Protein AF-B4W2A5-F1 (afdb_monomer_lite)

Secondary structure (DSSP, 8-state):
------HHHHHHHHHHHHHH--TTT-SEE---TTSGGGTT---EETHHHHHHTS---

Structure (mmCIF, N/CA/C/O backbone):
data_AF-B4W2A5-F1
#
_entry.id   AF-B4W2A5-F1
#
loop_
_atom_site.group_PDB
_atom_site.id
_atom_site.type_symbol
_atom_site.label_atom_id
_atom_site.label_alt_id
_atom_site.label_comp_id
_atom_site.label_asym_id
_atom_site.label_entity_id
_atom_site.label_seq_id
_atom_site.pdbx_PDB_ins_code
_atom_site.Cartn_x
_atom_site.Cartn_y
_atom_site.Cartn_z
_atom_site.occupancy
_atom_site.B_iso_or_equiv
_atom_site.auth_seq_id
_atom_site.auth_comp_id
_atom_site.auth_asym_id
_atom_site.auth_atom_id
_atom_site.pdbx_PDB_model_num
ATOM 1 N N . ME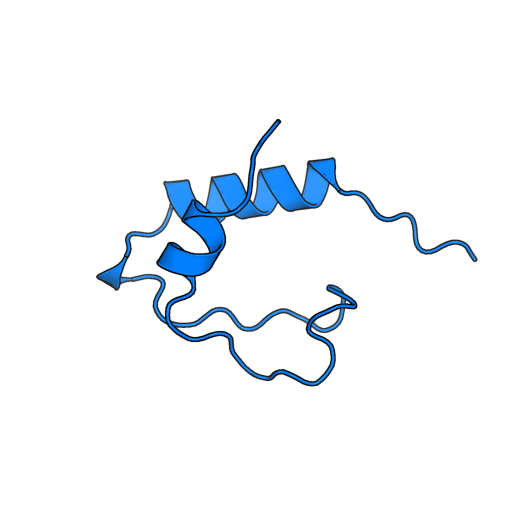T A 1 1 ? 18.023 2.469 -23.518 1.00 37.12 1 MET A N 1
ATOM 2 C CA . MET A 1 1 ? 17.077 3.161 -22.610 1.00 37.12 1 MET A CA 1
ATOM 3 C C . MET A 1 1 ? 17.117 2.480 -21.249 1.00 37.12 1 MET A C 1
ATOM 5 O O . MET A 1 1 ? 16.537 1.413 -21.103 1.00 37.12 1 MET A O 1
ATOM 9 N N . SER A 1 2 ? 17.846 3.032 -20.276 1.00 51.78 2 SER A N 1
ATOM 10 C CA . SER A 1 2 ? 17.850 2.475 -18.917 1.00 51.78 2 SER A CA 1
ATOM 11 C C . SER A 1 2 ? 16.566 2.924 -18.221 1.00 51.78 2 SER A C 1
ATOM 13 O O . SER A 1 2 ? 16.315 4.124 -18.133 1.00 51.78 2 SER A O 1
ATOM 15 N N . LYS A 1 3 ? 15.698 1.993 -17.799 1.00 51.81 3 LYS A N 1
ATOM 16 C CA . LYS A 1 3 ? 14.540 2.343 -16.965 1.00 51.81 3 LYS A CA 1
ATOM 17 C C . LYS A 1 3 ? 15.108 2.846 -15.646 1.00 51.81 3 LYS A C 1
ATOM 19 O O . LYS A 1 3 ? 15.497 2.037 -14.811 1.00 51.81 3 LYS A O 1
ATOM 24 N N . THR A 1 4 ? 15.192 4.162 -15.481 1.00 58.31 4 THR A N 1
ATOM 25 C CA . THR A 1 4 ? 15.700 4.762 -14.253 1.00 58.31 4 THR A CA 1
ATOM 26 C C . THR A 1 4 ? 14.784 4.338 -13.112 1.00 58.31 4 THR A C 1
ATOM 28 O O . THR A 1 4 ? 13.637 4.778 -12.990 1.00 58.31 4 THR A O 1
ATOM 31 N N . PHE A 1 5 ? 15.265 3.384 -12.325 1.00 61.91 5 PHE A N 1
ATOM 32 C CA . PHE A 1 5 ? 14.572 2.865 -11.165 1.00 61.91 5 PHE A CA 1
ATOM 33 C C . PHE A 1 5 ? 14.682 3.915 -10.061 1.00 61.91 5 PHE A C 1
ATOM 35 O O . PHE A 1 5 ? 15.662 3.987 -9.326 1.00 61.91 5 PHE A O 1
ATOM 42 N N . HIS A 1 6 ? 13.696 4.807 -9.997 1.00 71.88 6 HIS A N 1
ATOM 43 C CA . HIS A 1 6 ? 13.670 5.887 -9.014 1.00 71.88 6 HIS A CA 1
ATOM 44 C C . HIS A 1 6 ? 13.130 5.384 -7.674 1.00 71.88 6 HIS A C 1
ATOM 46 O O . HIS A 1 6 ? 12.023 5.743 -7.269 1.00 71.88 6 HIS A O 1
ATOM 52 N N . TRP A 1 7 ? 13.929 4.565 -6.994 1.00 77.12 7 TRP A N 1
ATOM 53 C CA . TRP A 1 7 ? 13.593 3.946 -5.712 1.00 77.12 7 TRP A CA 1
ATOM 54 C C . TRP A 1 7 ? 13.069 4.950 -4.676 1.00 77.12 7 TRP A C 1
ATOM 56 O O . TRP A 1 7 ? 11.969 4.794 -4.156 1.00 77.12 7 TRP A O 1
ATOM 66 N N . GLN A 1 8 ? 13.773 6.067 -4.469 1.00 80.06 8 GLN A N 1
ATOM 67 C CA . GLN A 1 8 ? 13.343 7.103 -3.519 1.00 80.06 8 GLN A CA 1
ATOM 68 C C . GLN A 1 8 ? 11.978 7.721 -3.865 1.00 80.06 8 GLN A C 1
ATOM 70 O O . GLN A 1 8 ? 11.196 8.056 -2.978 1.00 80.06 8 GLN A O 1
ATOM 75 N N . ARG A 1 9 ? 11.665 7.882 -5.159 1.00 80.50 9 ARG A N 1
ATOM 76 C CA . ARG A 1 9 ? 10.348 8.380 -5.585 1.00 80.50 9 ARG A CA 1
ATOM 77 C C . ARG A 1 9 ? 9.258 7.363 -5.256 1.00 80.50 9 ARG A C 1
ATOM 79 O O . ARG A 1 9 ? 8.176 7.764 -4.846 1.00 80.50 9 ARG A O 1
ATOM 86 N N . GLN A 1 10 ? 9.550 6.071 -5.410 1.00 79.81 10 GLN A N 1
ATOM 87 C CA . GLN A 1 10 ? 8.623 5.006 -5.036 1.00 79.81 10 GLN A CA 1
ATOM 88 C C . GLN A 1 10 ? 8.388 4.989 -3.522 1.00 79.81 10 GLN A C 1
ATOM 90 O O . GLN A 1 10 ? 7.232 4.983 -3.116 1.00 79.81 10 GLN A O 1
ATOM 95 N N . LEU A 1 11 ? 9.438 5.106 -2.700 1.00 82.69 11 LEU A N 1
ATOM 96 C CA . LEU A 1 11 ? 9.305 5.214 -1.240 1.00 82.69 11 LEU A CA 1
ATOM 97 C C . LEU A 1 11 ? 8.420 6.398 -0.818 1.00 82.69 11 LEU A C 1
ATOM 99 O O . LEU A 1 11 ? 7.537 6.231 0.019 1.00 82.69 11 LEU A O 1
ATOM 103 N N . ARG A 1 12 ? 8.580 7.571 -1.449 1.00 84.00 12 ARG A N 1
ATOM 104 C CA . ARG A 1 12 ? 7.711 8.734 -1.186 1.00 84.00 12 ARG A CA 1
ATOM 105 C C . ARG A 1 12 ? 6.248 8.481 -1.553 1.00 84.00 12 ARG A C 1
ATOM 107 O O . ARG A 1 12 ? 5.364 8.849 -0.786 1.00 84.00 12 ARG A O 1
ATOM 114 N N . SER A 1 13 ? 5.975 7.825 -2.683 1.00 82.56 13 SER A N 1
ATOM 115 C CA . SER A 1 13 ? 4.602 7.426 -3.028 1.00 82.56 13 SER A CA 1
ATOM 116 C C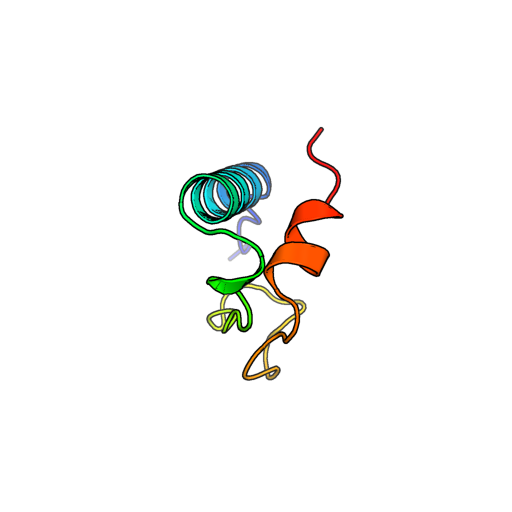 . SER A 1 13 ? 4.023 6.420 -2.032 1.00 82.56 13 SER A C 1
ATOM 118 O O . SER A 1 13 ? 2.847 6.519 -1.700 1.00 82.56 13 SER A O 1
ATOM 120 N N . LEU A 1 14 ? 4.832 5.484 -1.528 1.00 82.25 14 LEU A N 1
ATOM 121 C CA . LEU A 1 14 ? 4.398 4.539 -0.497 1.00 82.25 14 LEU A CA 1
ATOM 122 C C . LEU A 1 14 ? 4.078 5.241 0.825 1.00 82.25 14 LEU A C 1
ATOM 124 O O . LEU A 1 14 ? 3.072 4.920 1.448 1.00 82.25 14 LEU A O 1
ATOM 128 N N . GLN A 1 15 ? 4.898 6.212 1.235 1.00 84.88 15 GLN A N 1
ATOM 129 C CA . GLN A 1 15 ? 4.647 7.003 2.440 1.00 84.88 15 GLN A CA 1
ATOM 130 C C . GLN A 1 15 ? 3.341 7.796 2.326 1.00 84.88 15 GLN A C 1
ATOM 132 O O . GLN A 1 15 ? 2.540 7.775 3.251 1.00 84.88 15 GLN A O 1
ATOM 137 N N . PHE A 1 16 ? 3.091 8.424 1.174 1.00 85.69 16 PHE A N 1
ATOM 138 C CA . PHE A 1 16 ? 1.843 9.145 0.912 1.00 85.69 16 PHE A CA 1
ATOM 139 C C . PHE A 1 16 ? 0.606 8.235 0.985 1.00 85.69 16 PHE A C 1
ATOM 141 O O . PHE A 1 16 ? -0.442 8.647 1.474 1.00 85.69 16 PHE A O 1
ATOM 148 N N . LEU A 1 17 ? 0.719 6.989 0.516 1.00 84.25 17 LEU A N 1
ATOM 149 C CA . LEU A 1 17 ? -0.364 6.010 0.617 1.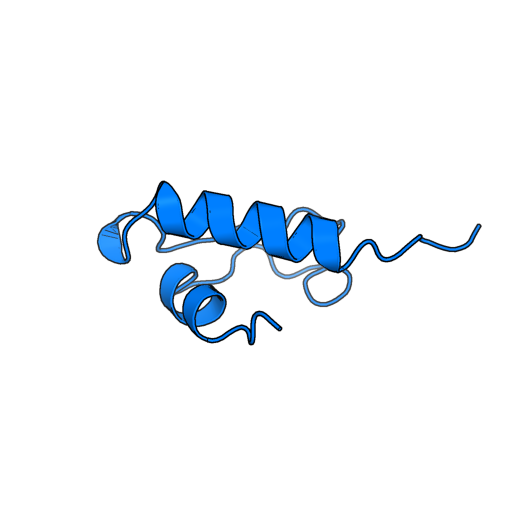00 84.25 17 LEU A CA 1
ATOM 150 C C . LEU A 1 17 ? -0.622 5.595 2.072 1.00 84.25 17 LEU A C 1
ATOM 152 O O . LEU A 1 17 ? -1.777 5.492 2.464 1.00 84.25 17 LEU A O 1
ATOM 156 N N . LEU A 1 18 ? 0.420 5.389 2.878 1.00 84.56 18 LEU A N 1
ATOM 157 C CA . LEU A 1 18 ? 0.242 5.051 4.295 1.00 84.56 18 LEU A CA 1
ATOM 158 C C . LEU A 1 18 ? -0.257 6.218 5.150 1.00 84.56 18 LEU A C 1
ATOM 160 O O . LEU A 1 18 ? -0.924 5.983 6.146 1.00 84.56 18 LEU A O 1
ATOM 164 N N . ASP A 1 19 ? 0.070 7.455 4.783 1.00 88.69 19 ASP A N 1
ATOM 165 C CA . ASP A 1 19 ? -0.431 8.650 5.472 1.00 88.69 19 ASP A CA 1
ATOM 166 C C . ASP A 1 19 ? -1.931 8.853 5.202 1.00 88.69 19 ASP A C 1
ATOM 168 O O . ASP A 1 19 ? -2.721 9.137 6.098 1.00 88.69 19 ASP A O 1
ATOM 172 N N . ARG A 1 20 ? -2.345 8.624 3.950 1.00 88.00 20 ARG A N 1
ATOM 173 C CA . ARG A 1 20 ? -3.717 8.872 3.505 1.00 88.00 20 ARG A CA 1
ATOM 174 C C . ARG A 1 20 ? -4.701 7.757 3.842 1.00 88.00 20 ARG A C 1
ATOM 176 O O . ARG A 1 20 ? -5.898 8.025 3.942 1.00 88.00 20 ARG A O 1
ATOM 183 N N . PHE A 1 21 ? -4.228 6.519 3.937 1.00 87.38 21 PHE A N 1
ATOM 184 C CA . PHE A 1 21 ? -5.082 5.353 4.114 1.00 87.38 21 PHE A CA 1
ATOM 185 C C . PHE A 1 21 ? -4.769 4.607 5.407 1.00 87.38 21 PHE A C 1
ATOM 187 O O . PHE A 1 21 ? -3.659 4.619 5.917 1.00 87.38 21 PHE A O 1
ATOM 194 N N . THR A 1 22 ? -5.773 3.903 5.903 1.00 85.81 22 THR A N 1
ATOM 195 C CA . THR A 1 22 ? -5.716 3.018 7.068 1.00 85.81 22 THR A CA 1
ATOM 196 C C . THR A 1 22 ? -5.706 1.551 6.618 1.00 85.81 22 THR A C 1
ATOM 198 O O . THR A 1 22 ? -6.033 1.271 5.458 1.00 85.81 22 THR A O 1
ATOM 201 N N . PRO A 1 23 ? -5.383 0.588 7.507 1.00 84.12 23 PRO A N 1
ATOM 202 C CA . PRO A 1 23 ? -5.471 -0.839 7.189 1.00 84.12 23 PRO A CA 1
ATOM 203 C C . PRO A 1 23 ? -6.814 -1.244 6.567 1.00 84.12 23 PRO A C 1
ATOM 205 O O . PRO A 1 23 ? -6.834 -1.977 5.582 1.00 84.12 23 PRO A O 1
ATOM 208 N N . ASP A 1 24 ? -7.920 -0.710 7.090 1.00 84.44 24 ASP A N 1
ATOM 209 C CA . ASP A 1 24 ? -9.278 -1.007 6.622 1.00 84.44 24 ASP A CA 1
ATOM 210 C C . ASP A 1 24 ? -9.599 -0.401 5.248 1.00 84.44 24 ASP A C 1
ATOM 212 O O . ASP A 1 24 ? -10.398 -0.951 4.492 1.00 84.44 24 ASP A O 1
ATOM 216 N N . THR A 1 25 ? -8.973 0.725 4.893 1.00 85.88 25 THR A N 1
ATOM 217 C CA . THR A 1 25 ? -9.272 1.457 3.647 1.00 85.88 25 THR A CA 1
ATOM 218 C C . THR A 1 25 ? -8.298 1.147 2.508 1.00 85.88 25 THR A C 1
ATOM 220 O O . THR A 1 25 ? -8.612 1.423 1.351 1.00 85.88 25 THR A O 1
ATOM 223 N N . LEU A 1 26 ? -7.155 0.511 2.797 1.00 83.44 26 LEU A N 1
ATOM 224 C CA . LEU A 1 26 ? -6.167 0.057 1.811 1.00 83.44 26 LEU A CA 1
ATOM 225 C C . LEU A 1 26 ? -6.018 -1.472 1.830 1.00 83.44 26 LEU A C 1
ATOM 227 O O . LEU A 1 26 ? -4.950 -2.023 2.111 1.00 83.44 26 LEU A O 1
ATOM 231 N N . SER A 1 27 ? -7.119 -2.148 1.494 1.00 83.25 27 SER A N 1
ATOM 232 C CA . SER A 1 27 ? -7.164 -3.609 1.345 1.00 83.25 27 SER A CA 1
ATOM 233 C C . SER A 1 27 ? -6.453 -4.071 0.072 1.00 83.25 27 SER A C 1
ATOM 235 O O . SER A 1 27 ? -5.595 -4.947 0.129 1.00 83.25 27 SER A O 1
ATOM 237 N N . TYR A 1 28 ? -6.741 -3.431 -1.067 1.00 79.69 28 TYR A N 1
ATOM 238 C CA . TYR A 1 28 ? -6.183 -3.812 -2.363 1.00 79.69 28 TYR A CA 1
ATOM 239 C C . TYR A 1 28 ? -5.362 -2.684 -2.980 1.00 79.69 28 TYR A C 1
ATOM 241 O O . TYR A 1 28 ? -5.804 -1.538 -3.049 1.00 79.69 28 TYR A O 1
ATOM 249 N N . LEU A 1 29 ? -4.178 -3.021 -3.485 1.00 78.81 29 LEU A N 1
ATOM 250 C CA . LEU A 1 29 ? -3.3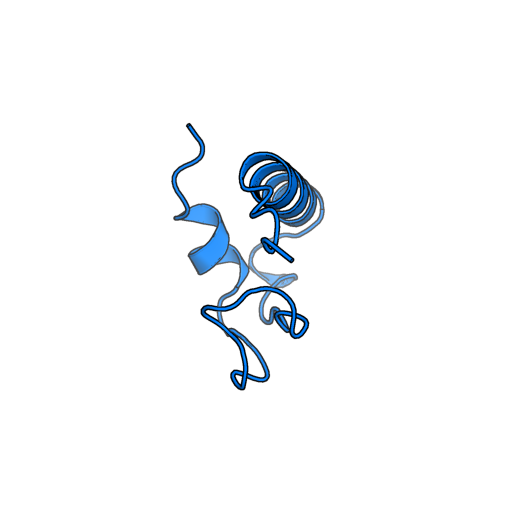66 -2.128 -4.304 1.00 78.81 29 LEU A CA 1
ATOM 251 C C . LEU A 1 29 ? -3.208 -2.760 -5.677 1.00 78.81 29 LEU A C 1
ATOM 253 O O . LEU A 1 29 ? -2.666 -3.854 -5.785 1.00 78.81 29 LEU A O 1
ATOM 257 N N . CYS A 1 30 ? -3.645 -2.071 -6.726 1.00 73.06 30 CYS A N 1
ATOM 258 C CA . CYS A 1 30 ? -3.372 -2.477 -8.100 1.00 73.06 30 CYS A CA 1
ATOM 259 C C . CYS A 1 30 ? -2.045 -1.845 -8.525 1.00 73.06 30 CYS A C 1
ATOM 261 O O . CYS A 1 30 ? -2.004 -0.645 -8.820 1.00 73.06 30 CYS A O 1
ATOM 263 N N .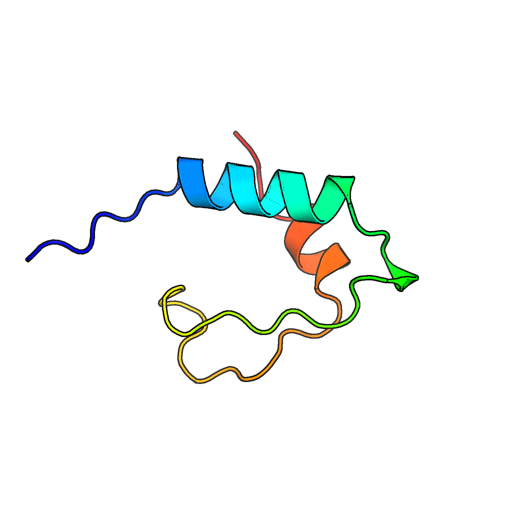 PRO A 1 31 ? -0.932 -2.593 -8.534 1.00 66.06 31 PRO A N 1
ATOM 264 C CA . PRO A 1 31 ? 0.327 -2.051 -8.995 1.00 66.06 31 PRO A CA 1
ATOM 265 C C . PRO A 1 31 ? 0.219 -1.815 -10.497 1.00 66.06 31 PRO A C 1
ATOM 267 O O . PR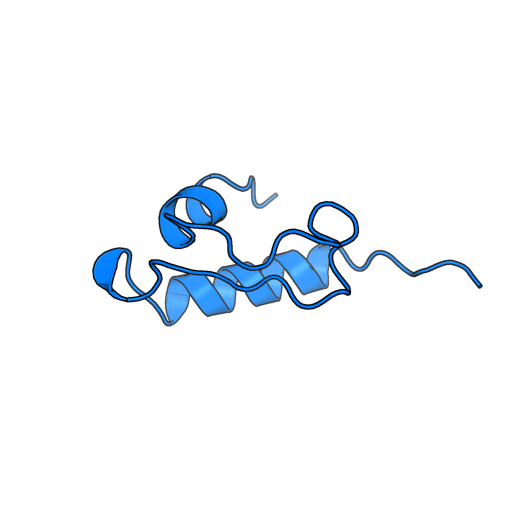O A 1 31 ? 0.279 -2.742 -11.302 1.00 66.06 31 PRO A O 1
ATOM 270 N N . GLY A 1 32 ? 0.051 -0.551 -10.888 1.00 57.81 32 GLY A N 1
ATOM 271 C CA . GLY A 1 32 ? 0.143 -0.161 -12.289 1.00 57.81 32 GLY A CA 1
ATOM 272 C C . GLY A 1 32 ? 1.428 -0.729 -12.898 1.00 57.81 32 GLY A C 1
ATOM 273 O O . GLY A 1 32 ? 2.450 -0.830 -12.215 1.00 57.81 32 GLY A O 1
ATOM 274 N N . ALA A 1 33 ? 1.376 -1.095 -14.181 1.00 51.44 33 ALA A N 1
ATOM 275 C CA . ALA A 1 33 ? 2.353 -1.897 -14.937 1.00 51.44 33 ALA A CA 1
ATOM 276 C C . ALA A 1 33 ? 3.841 -1.440 -14.917 1.00 51.44 33 ALA A C 1
ATOM 278 O O . ALA A 1 33 ? 4.689 -2.018 -15.604 1.00 51.44 33 ALA A O 1
ATOM 279 N N . ASN A 1 34 ? 4.182 -0.410 -14.140 1.00 49.94 34 ASN A N 1
ATOM 280 C CA . ASN A 1 34 ? 5.511 0.156 -13.961 1.00 49.94 34 ASN A CA 1
ATOM 281 C C . ASN A 1 34 ? 6.329 -0.425 -12.796 1.00 49.94 34 ASN A C 1
ATOM 283 O O . ASN A 1 34 ? 7.542 -0.210 -12.780 1.00 49.94 34 ASN A O 1
ATOM 287 N N . THR A 1 35 ? 5.742 -1.189 -11.872 1.00 57.09 35 THR A N 1
ATOM 288 C CA . THR A 1 35 ? 6.523 -1.913 -10.852 1.00 57.09 35 THR A CA 1
ATOM 289 C C . THR A 1 35 ? 6.880 -3.293 -11.399 1.00 57.09 35 THR A C 1
ATOM 291 O O . THR A 1 35 ? 6.041 -4.187 -11.429 1.00 57.09 35 THR A O 1
ATOM 294 N N . GLY A 1 36 ? 8.114 -3.466 -11.886 1.00 54.94 36 GLY A N 1
ATOM 295 C CA . GLY A 1 36 ? 8.543 -4.672 -12.615 1.00 54.94 36 GLY A CA 1
ATOM 296 C C . GLY A 1 36 ? 8.264 -5.998 -11.894 1.00 54.94 36 GLY A C 1
ATOM 297 O O . GLY A 1 36 ? 7.883 -6.961 -12.547 1.00 54.94 36 GLY A O 1
ATOM 298 N N . ALA A 1 37 ? 8.348 -6.019 -10.560 1.00 57.00 37 ALA A N 1
ATOM 299 C CA . ALA A 1 37 ? 8.055 -7.189 -9.722 1.00 57.00 37 ALA A CA 1
ATOM 300 C C . ALA A 1 37 ? 6.566 -7.603 -9.690 1.00 57.00 37 ALA A C 1
ATOM 302 O O . ALA A 1 37 ? 6.227 -8.679 -9.203 1.00 57.00 37 ALA A O 1
ATOM 303 N N . LEU A 1 38 ? 5.672 -6.741 -10.178 1.00 56.38 38 LEU A N 1
ATOM 304 C CA . LEU A 1 38 ? 4.220 -6.886 -10.077 1.00 56.38 38 LEU A CA 1
ATOM 305 C C . LEU A 1 38 ? 3.527 -6.862 -11.447 1.00 56.38 38 LEU A C 1
ATOM 307 O O . LEU A 1 38 ? 2.301 -6.886 -11.528 1.00 56.38 38 LEU A O 1
ATOM 311 N N . ARG A 1 39 ? 4.301 -6.847 -12.541 1.00 57.03 39 ARG A N 1
ATOM 312 C CA . ARG A 1 39 ? 3.776 -6.966 -13.905 1.00 57.03 39 ARG A CA 1
ATOM 313 C C . ARG A 1 39 ? 2.990 -8.280 -14.028 1.00 57.03 39 ARG A C 1
ATOM 315 O O . ARG A 1 39 ? 3.558 -9.351 -13.856 1.00 57.03 39 ARG A O 1
ATOM 322 N N . GLY A 1 40 ? 1.692 -8.185 -14.322 1.00 58.94 40 GLY A N 1
ATOM 323 C CA . GLY A 1 40 ? 0.786 -9.337 -14.438 1.00 58.94 40 GLY A CA 1
ATOM 324 C C . GLY A 1 40 ? 0.057 -9.730 -13.146 1.00 58.94 40 GLY A C 1
ATOM 325 O O . GLY A 1 40 ? -0.834 -10.571 -13.201 1.00 58.94 40 GLY A O 1
ATOM 326 N N . LYS A 1 41 ? 0.367 -9.108 -11.998 1.00 61.34 41 LYS A N 1
ATOM 327 C CA . LYS A 1 41 ? -0.410 -9.267 -10.760 1.00 61.34 41 LYS A CA 1
ATOM 328 C C . LYS A 1 41 ? -1.453 -8.153 -10.688 1.00 61.34 41 LYS A C 1
ATOM 330 O O . LYS A 1 41 ? -1.102 -6.998 -10.482 1.00 61.34 41 LYS A O 1
ATOM 335 N N . GLY A 1 42 ? -2.722 -8.498 -10.913 1.00 65.94 42 GLY A N 1
ATOM 336 C CA . GLY A 1 42 ? -3.819 -7.527 -11.022 1.00 65.94 42 GLY A CA 1
ATOM 337 C C . GLY A 1 42 ? -4.021 -6.677 -9.763 1.00 65.94 42 GLY A C 1
ATOM 338 O O . GLY A 1 42 ? -4.109 -5.457 -9.864 1.00 65.94 42 GLY A O 1
ATOM 339 N N . ALA A 1 43 ? -4.026 -7.307 -8.586 1.00 72.25 43 ALA A N 1
ATOM 340 C CA . ALA A 1 43 ? -4.145 -6.636 -7.295 1.00 72.25 43 ALA A CA 1
ATOM 341 C C . ALA A 1 43 ? -3.323 -7.364 -6.221 1.00 72.25 43 ALA A C 1
ATOM 343 O O . ALA A 1 43 ? -3.224 -8.592 -6.225 1.00 72.25 43 ALA A O 1
ATOM 344 N N . ILE A 1 44 ? -2.722 -6.598 -5.313 1.00 78.44 44 ILE A N 1
ATOM 345 C CA . ILE A 1 44 ? -2.128 -7.074 -4.063 1.00 78.44 44 ILE A CA 1
ATOM 346 C C . ILE A 1 44 ? -3.195 -6.926 -2.984 1.00 78.44 44 ILE A C 1
ATOM 348 O O . ILE A 1 44 ? -3.610 -5.800 -2.718 1.00 78.44 44 ILE A O 1
ATOM 352 N N . ASP A 1 45 ? -3.622 -8.038 -2.391 1.00 80.12 45 ASP A N 1
ATOM 353 C CA . ASP A 1 45 ? -4.446 -8.045 -1.177 1.00 80.12 45 ASP A CA 1
ATOM 354 C C . ASP A 1 45 ? -3.598 -7.705 0.060 1.00 80.12 45 ASP A C 1
ATOM 356 O O . ASP A 1 45 ? -2.374 -7.829 0.030 1.00 80.12 45 ASP A O 1
ATOM 360 N N . GLN A 1 46 ? -4.241 -7.265 1.143 1.00 83.06 46 GLN A N 1
ATOM 361 C CA . GLN A 1 46 ? -3.602 -6.807 2.381 1.00 83.06 46 GLN A CA 1
ATOM 362 C C . GLN A 1 46 ? -2.534 -5.731 2.132 1.00 83.06 46 GLN A C 1
ATOM 364 O O . GLN A 1 46 ? -1.483 -5.700 2.782 1.00 83.06 46 GLN A O 1
ATOM 369 N N . ALA A 1 47 ? -2.786 -4.845 1.165 1.00 84.62 47 ALA A N 1
ATOM 370 C CA . ALA A 1 47 ? -1.797 -3.899 0.667 1.00 84.62 47 ALA A CA 1
ATOM 371 C C . ALA A 1 47 ? -1.161 -3.063 1.781 1.00 84.62 47 ALA A C 1
ATOM 373 O O . ALA A 1 47 ? 0.063 -2.992 1.849 1.00 84.62 47 ALA A O 1
ATOM 374 N N . TYR A 1 48 ? -1.951 -2.503 2.700 1.00 84.88 48 TYR A N 1
ATOM 375 C CA . TYR A 1 48 ? -1.421 -1.736 3.830 1.00 84.88 48 TYR A CA 1
ATOM 376 C C . TYR A 1 48 ? -0.359 -2.502 4.635 1.00 84.88 48 TYR A C 1
ATOM 378 O O . TYR A 1 48 ? 0.705 -1.961 4.933 1.00 84.88 48 TYR A O 1
ATOM 386 N N . LYS A 1 49 ? -0.611 -3.782 4.940 1.00 84.62 49 LYS A N 1
ATOM 387 C CA . LYS A 1 49 ? 0.313 -4.646 5.688 1.00 84.62 49 LYS A CA 1
ATOM 388 C C . LYS A 1 49 ? 1.601 -4.904 4.910 1.00 84.62 49 LYS A C 1
ATOM 390 O O . LYS A 1 49 ? 2.685 -4.864 5.480 1.00 84.62 49 LYS A O 1
ATOM 395 N N . HIS A 1 50 ? 1.494 -5.141 3.607 1.00 82.56 50 HIS A N 1
ATOM 396 C CA . HIS A 1 50 ? 2.672 -5.311 2.761 1.00 82.56 50 HIS A CA 1
ATOM 397 C C . HIS A 1 50 ? 3.494 -4.026 2.668 1.00 82.56 50 HIS A C 1
ATOM 399 O O . HIS A 1 50 ? 4.718 -4.073 2.735 1.00 82.56 50 HIS A O 1
ATOM 405 N N . LEU A 1 51 ? 2.832 -2.874 2.540 1.00 81.19 51 LEU A N 1
ATOM 406 C CA . LEU A 1 51 ? 3.502 -1.584 2.446 1.00 81.19 51 LEU A CA 1
ATOM 407 C C . LEU A 1 51 ? 4.144 -1.165 3.771 1.00 81.19 51 LEU A C 1
ATOM 409 O O . LEU A 1 51 ? 5.218 -0.566 3.753 1.00 81.19 51 LEU A O 1
ATOM 413 N N . SER A 1 52 ? 3.529 -1.460 4.918 1.00 82.25 52 SER A N 1
ATOM 414 C CA . SER A 1 52 ? 4.091 -1.119 6.231 1.00 82.25 52 SER A CA 1
ATOM 415 C C . SER A 1 52 ? 5.381 -1.883 6.542 1.00 82.25 52 SER A C 1
ATOM 417 O O . SER A 1 52 ? 6.237 -1.345 7.236 1.00 82.25 52 SER A O 1
ATOM 419 N N . GLN A 1 53 ? 5.551 -3.078 5.968 1.00 82.50 53 GLN A N 1
ATOM 420 C CA . GLN A 1 53 ? 6.732 -3.933 6.125 1.00 82.50 53 GLN A CA 1
ATOM 421 C C . GLN A 1 53 ? 7.908 -3.576 5.200 1.00 82.50 53 GLN A C 1
ATOM 423 O O . GLN A 1 53 ? 8.978 -4.166 5.331 1.00 82.50 53 GLN A O 1
ATOM 428 N N . ILE A 1 54 ? 7.734 -2.648 4.252 1.00 79.88 54 ILE A N 1
ATOM 429 C CA . ILE A 1 54 ? 8.832 -2.203 3.384 1.00 79.88 54 ILE A CA 1
ATOM 430 C C . ILE A 1 54 ? 9.778 -1.323 4.201 1.00 79.88 54 ILE A C 1
ATOM 432 O O . ILE A 1 54 ? 9.361 -0.289 4.726 1.00 79.88 54 ILE A O 1
ATOM 436 N N . ASP A 1 55 ? 11.044 -1.730 4.264 1.00 62.22 55 ASP A N 1
ATOM 437 C CA . ASP A 1 55 ? 12.115 -1.004 4.941 1.00 62.22 55 ASP A CA 1
ATOM 438 C C . ASP A 1 55 ? 12.342 0.363 4.270 1.00 62.22 55 ASP A C 1
ATOM 440 O O . ASP A 1 55 ? 12.632 0.457 3.071 1.00 62.22 55 ASP A O 1
ATOM 444 N N . ARG A 1 56 ? 12.122 1.436 5.035 1.00 62.34 56 ARG A N 1
ATOM 445 C CA . ARG A 1 56 ? 12.299 2.828 4.604 1.00 62.34 56 ARG A CA 1
ATOM 446 C C . ARG A 1 56 ? 13.586 3.351 5.245 1.00 62.34 56 ARG A C 1
ATOM 448 O O . ARG A 1 56 ? 13.524 3.915 6.332 1.00 62.34 56 ARG A O 1
ATOM 455 N N . VAL A 1 57 ? 14.724 3.107 4.595 1.00 50.94 57 VAL A N 1
ATOM 456 C CA . VAL A 1 57 ? 16.022 3.731 4.932 1.00 50.94 57 VAL A CA 1
ATOM 457 C C . VAL A 1 57 ? 15.996 5.225 4.630 1.00 50.94 57 VAL A C 1
ATOM 459 O O . VAL A 1 57 ? 15.471 5.590 3.548 1.00 50.94 57 VAL A O 1
#

Foldseek 3Di:
DPPPPPVVVVLVVLVVPLVVDDQVRPQWDQPPCSPVVCRPPRIDGSVNVVSVPDDDD

Radius of gyration: 11.89 Å; chains: 1; bounding box: 27×18×30 Å

pLDDT: mean 73.15, std 13.19, range [37.12, 88.69]

Organism: NCBI:txid118168

Sequence (57 aa):
MSKTFHWQRQLRSLQFLLDRFTPDTLSYLCPGANTGALRGKGAIDQAYKHLSQIDRV